Protein AF-A0A7V9RFV3-F1 (afdb_monomer)

Secondary structure (DSSP, 8-state):
---------TTGGGGS---EEEEEEEEEEEETTEEEEEEEEEEEETTEEEEEEEEEEEETTEEEEEEEEE-

Nearest PDB structures (foldseek):
  4fqe-assembly1_A  TM=5.646E-01  e=5.271E+00  Dickeya dadantii 3937
  4pr7-assembly1_A  TM=5.647E-01  e=9.732E+00  Dickeya dadantii
  5g26-assembly1_A  TM=4.067E-01  e=4.385E+00  Escherichia coli O157
  6h03-assembly1_D  TM=2.967E-01  e=5.604E+00  Homo sapiens

Sequence (71 aa):
SSDGDNVFDPADERDLGVRLAGQLGFTYFMNQASGVRLAANVVADGGEFFVGASLQMTYGFLDATFAGGGL

Structure (mmCIF, N/CA/C/O backbone):
data_AF-A0A7V9RFV3-F1
#
_entry.id   AF-A0A7V9RFV3-F1
#
loop_
_atom_site.group_PDB
_atom_site.id
_atom_site.type_symbol
_atom_site.label_atom_id
_atom_site.label_alt_id
_atom_site.label_comp_id
_atom_site.label_asym_id
_atom_site.label_entity_id
_atom_site.label_seq_id
_atom_site.pdbx_PDB_ins_code
_atom_site.Cartn_x
_atom_site.Cartn_y
_atom_site.Cartn_z
_atom_site.occupancy
_atom_site.B_iso_or_equiv
_atom_site.auth_seq_id
_atom_site.auth_comp_id
_atom_site.auth_asym_id
_atom_site.auth_atom_id
_atom_site.pdbx_PDB_model_num
ATOM 1 N N . SER A 1 1 ? 30.506 -13.129 -46.943 1.00 48.09 1 SER A N 1
ATOM 2 C CA . SER A 1 1 ? 31.137 -13.002 -45.618 1.00 48.09 1 SER A CA 1
ATOM 3 C C . SER A 1 1 ? 30.083 -12.449 -44.692 1.00 48.09 1 SER A C 1
ATOM 5 O O . SER A 1 1 ? 29.524 -11.403 -44.981 1.00 48.09 1 SER A O 1
ATOM 7 N N . SER A 1 2 ? 29.716 -13.250 -43.699 1.00 61.59 2 SER A N 1
ATOM 8 C CA . SER A 1 2 ? 28.732 -12.933 -42.672 1.00 61.59 2 SER A CA 1
ATOM 9 C C . SER A 1 2 ? 29.423 -12.073 -41.618 1.00 61.59 2 SER A C 1
ATOM 11 O O . SER A 1 2 ? 29.992 -12.625 -40.683 1.00 61.59 2 SER A O 1
ATOM 13 N N . ASP A 1 3 ? 29.421 -10.754 -41.792 1.00 60.06 3 ASP A N 1
ATOM 14 C CA . ASP A 1 3 ? 29.778 -9.842 -40.706 1.00 60.06 3 ASP A CA 1
ATOM 15 C C . ASP A 1 3 ? 28.505 -9.621 -39.896 1.00 60.06 3 ASP A C 1
ATOM 17 O O . ASP A 1 3 ? 27.677 -8.779 -40.218 1.00 60.06 3 ASP A O 1
ATOM 21 N N . GLY A 1 4 ? 28.311 -10.501 -38.911 1.00 61.00 4 GLY A N 1
ATOM 22 C CA . GLY A 1 4 ? 27.313 -10.332 -37.865 1.00 61.00 4 GLY A CA 1
ATOM 23 C C . GLY A 1 4 ? 27.765 -9.201 -36.956 1.00 61.00 4 GLY A C 1
ATOM 24 O O . GLY A 1 4 ? 28.454 -9.426 -35.957 1.00 61.00 4 GLY A O 1
ATOM 25 N N . ASP A 1 5 ? 27.413 -7.984 -37.343 1.00 64.56 5 ASP A N 1
ATOM 26 C CA . ASP A 1 5 ? 27.430 -6.832 -36.475 1.00 64.56 5 ASP A CA 1
ATOM 27 C C . ASP A 1 5 ? 26.356 -7.048 -35.406 1.00 64.56 5 ASP A C 1
ATOM 29 O O . ASP A 1 5 ? 25.166 -6.832 -35.598 1.00 64.56 5 ASP A O 1
ATOM 33 N N . ASN A 1 6 ? 26.783 -7.506 -34.229 1.00 62.78 6 ASN A N 1
ATOM 34 C CA . ASN A 1 6 ? 25.972 -7.391 -33.020 1.00 62.78 6 ASN A CA 1
ATOM 35 C C . ASN A 1 6 ? 25.931 -5.905 -32.635 1.00 62.78 6 ASN A C 1
ATOM 37 O O . ASN A 1 6 ? 26.529 -5.484 -31.643 1.00 62.78 6 ASN A O 1
ATOM 41 N N . VAL A 1 7 ? 25.309 -5.086 -33.484 1.00 65.69 7 VAL A N 1
ATOM 42 C CA . VAL A 1 7 ? 24.880 -3.747 -33.118 1.00 65.69 7 VAL A CA 1
ATOM 43 C C . VAL A 1 7 ? 23.863 -3.988 -32.022 1.00 65.69 7 VAL A C 1
ATOM 45 O O . VAL A 1 7 ? 22.833 -4.613 -32.255 1.00 65.69 7 VAL A O 1
ATOM 48 N N . PHE A 1 8 ? 24.196 -3.569 -30.804 1.00 65.25 8 PHE A N 1
ATOM 49 C CA . PHE A 1 8 ? 23.195 -3.360 -29.771 1.00 65.25 8 PHE A CA 1
ATOM 50 C C . PHE A 1 8 ? 22.139 -2.448 -30.394 1.00 65.25 8 PHE A C 1
ATOM 52 O O . PHE A 1 8 ? 22.395 -1.254 -30.554 1.00 65.25 8 PHE A O 1
ATOM 59 N N . ASP A 1 9 ? 21.024 -3.021 -30.841 1.00 66.31 9 ASP A N 1
ATOM 60 C CA . ASP A 1 9 ? 19.884 -2.261 -31.317 1.00 66.31 9 ASP A CA 1
ATOM 61 C C . ASP A 1 9 ? 19.104 -1.821 -30.073 1.00 66.31 9 ASP A C 1
ATOM 63 O O . ASP A 1 9 ? 18.434 -2.643 -29.441 1.00 66.31 9 ASP A O 1
ATOM 67 N N . PRO A 1 10 ? 19.192 -0.543 -29.662 1.00 58.75 10 PRO A N 1
ATOM 68 C CA . PRO A 1 10 ? 18.450 -0.063 -28.505 1.00 58.75 10 PRO A CA 1
ATOM 69 C C . PRO A 1 10 ? 16.930 -0.075 -28.747 1.00 58.75 10 PRO A C 1
ATOM 71 O O . PRO A 1 10 ? 16.178 0.225 -27.819 1.00 58.75 10 PRO A O 1
ATOM 74 N N . ALA A 1 11 ? 16.461 -0.358 -29.972 1.00 57.16 11 ALA A N 1
ATOM 75 C CA . ALA A 1 11 ? 15.044 -0.521 -30.272 1.00 57.16 11 ALA A CA 1
ATOM 76 C C . ALA A 1 11 ? 14.483 -1.854 -29.748 1.00 57.16 11 ALA A C 1
ATOM 78 O O . ALA A 1 11 ? 13.364 -1.850 -29.238 1.00 57.16 11 ALA A O 1
ATOM 79 N N . 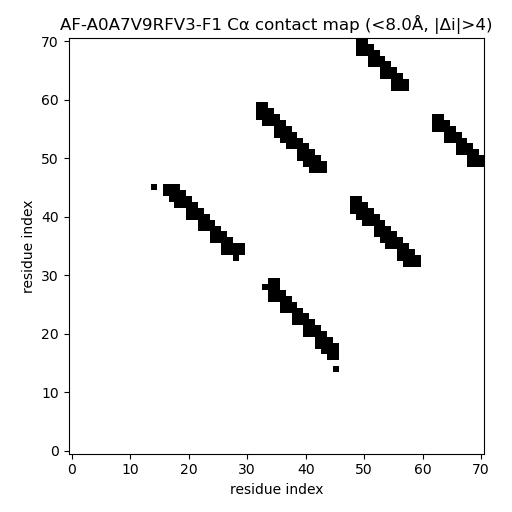ASP A 1 12 ? 15.262 -2.941 -29.774 1.00 56.12 12 ASP A N 1
ATOM 80 C CA . ASP A 1 12 ? 14.848 -4.250 -29.235 1.00 56.12 12 ASP A CA 1
ATOM 81 C C . ASP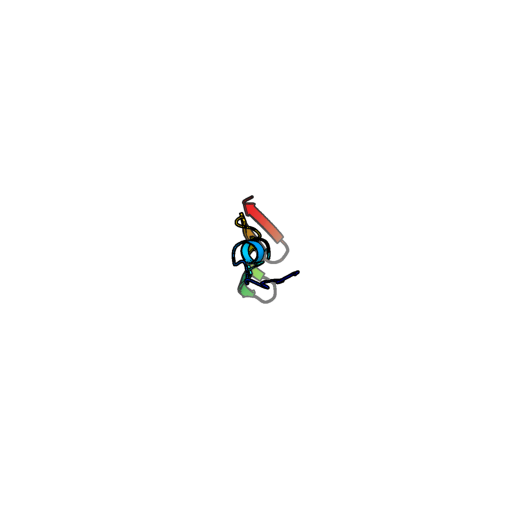 A 1 12 ? 14.828 -4.270 -27.696 1.00 56.12 12 ASP A C 1
ATOM 83 O O . ASP A 1 12 ? 14.089 -5.030 -27.072 1.00 56.12 12 ASP A O 1
ATOM 87 N N . GLU A 1 13 ? 15.579 -3.376 -27.048 1.00 55.41 13 GLU A N 1
ATOM 88 C CA . GLU A 1 13 ? 15.595 -3.245 -25.585 1.00 55.41 13 GLU A CA 1
ATOM 89 C C . GLU A 1 13 ? 14.350 -2.518 -25.037 1.00 55.41 13 GLU A C 1
ATOM 91 O O . GLU A 1 13 ? 14.081 -2.552 -23.835 1.00 55.41 13 GLU A O 1
ATOM 96 N N . ARG A 1 14 ? 13.543 -1.890 -25.908 1.00 53.72 14 ARG A N 1
ATOM 97 C CA . ARG A 1 14 ? 12.287 -1.225 -25.514 1.00 53.72 14 ARG A CA 1
ATOM 98 C C . ARG A 1 14 ? 11.119 -2.180 -25.294 1.00 53.72 14 ARG A C 1
ATOM 100 O O . ARG A 1 14 ? 10.170 -1.785 -24.621 1.00 53.72 14 ARG A O 1
ATOM 107 N N . ASP A 1 15 ? 11.210 -3.407 -25.802 1.00 52.03 15 ASP A N 1
ATOM 108 C CA . ASP A 1 15 ? 10.207 -4.460 -25.591 1.00 52.03 15 ASP A CA 1
ATOM 109 C C . ASP A 1 15 ? 10.484 -5.303 -24.335 1.00 52.03 15 ASP A C 1
ATOM 111 O O . ASP A 1 15 ? 9.706 -6.187 -23.966 1.00 52.03 15 ASP A O 1
ATOM 115 N N . LEU A 1 16 ? 11.567 -5.002 -23.610 1.00 55.47 16 LEU A N 1
ATOM 116 C CA . LEU A 1 16 ? 11.792 -5.539 -22.276 1.00 55.47 16 LEU A CA 1
ATOM 117 C C . LEU A 1 16 ? 10.886 -4.780 -21.296 1.00 55.47 16 LEU A C 1
ATOM 119 O O . LEU A 1 16 ? 11.308 -3.826 -20.648 1.00 55.47 16 LEU A O 1
ATOM 123 N N . GLY A 1 17 ? 9.609 -5.169 -21.237 1.00 58.75 17 GLY A N 1
ATOM 124 C CA . GLY A 1 17 ? 8.590 -4.560 -20.383 1.00 58.75 17 GLY A CA 1
ATOM 125 C C . GLY A 1 17 ? 9.090 -4.365 -18.950 1.00 58.75 17 GLY A C 1
ATOM 126 O O . GLY A 1 17 ? 9.145 -5.299 -18.148 1.00 58.75 17 GLY A O 1
ATOM 127 N N . VAL A 1 18 ? 9.487 -3.134 -18.625 1.00 58.41 18 VAL A N 1
ATOM 128 C CA . VAL A 1 18 ? 9.947 -2.780 -17.284 1.00 58.41 18 VAL A CA 1
ATOM 129 C C . VAL A 1 18 ? 8.717 -2.713 -16.394 1.00 58.41 18 VAL A C 1
ATOM 131 O O . VAL A 1 18 ? 7.978 -1.731 -16.408 1.00 58.41 18 VAL A O 1
ATOM 134 N N . ARG A 1 19 ? 8.496 -3.771 -15.612 1.00 66.56 19 ARG A N 1
ATOM 135 C CA . ARG A 1 19 ? 7.434 -3.801 -14.611 1.00 66.56 19 ARG A CA 1
ATOM 136 C C . ARG A 1 19 ? 7.9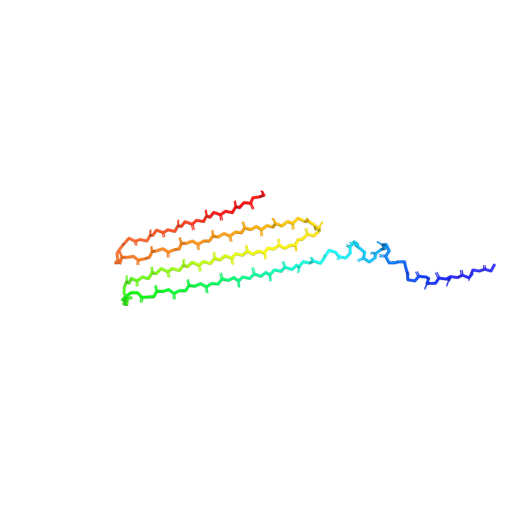14 -3.150 -13.318 1.00 66.56 19 ARG A C 1
ATOM 138 O O . ARG A 1 19 ? 8.653 -3.761 -12.546 1.00 66.56 19 ARG A O 1
ATOM 145 N N . LEU A 1 20 ? 7.474 -1.922 -13.057 1.00 68.69 20 LEU A N 1
ATOM 146 C CA . LEU A 1 20 ? 7.744 -1.221 -11.801 1.00 68.69 20 LEU A CA 1
ATOM 147 C C . LEU A 1 20 ? 6.512 -1.315 -10.900 1.00 68.69 20 LEU A C 1
ATOM 149 O O . LEU A 1 20 ? 5.478 -0.734 -11.213 1.00 68.69 20 LEU A O 1
ATOM 153 N N . ALA A 1 21 ? 6.617 -2.029 -9.779 1.00 75.94 21 ALA A N 1
ATOM 154 C CA . ALA A 1 21 ? 5.549 -2.125 -8.786 1.00 75.94 21 ALA A CA 1
ATOM 155 C C . ALA A 1 21 ? 5.962 -1.419 -7.488 1.00 75.94 21 ALA A C 1
ATOM 157 O O . ALA A 1 21 ? 6.942 -1.797 -6.848 1.00 75.94 21 ALA A O 1
ATOM 158 N N . GLY A 1 22 ? 5.203 -0.397 -7.100 1.00 76.62 22 GLY A N 1
ATOM 159 C CA . GLY A 1 22 ? 5.335 0.309 -5.831 1.00 76.62 22 GLY A CA 1
ATOM 160 C C . GLY A 1 22 ? 4.092 0.109 -4.972 1.00 76.62 22 GLY A C 1
ATOM 161 O O . GLY A 1 22 ? 2.968 0.220 -5.461 1.00 76.62 22 GLY A O 1
ATOM 162 N N . GLN A 1 23 ? 4.281 -0.166 -3.682 1.00 81.38 23 GLN A N 1
ATOM 163 C CA . GLN A 1 23 ? 3.187 -0.253 -2.718 1.00 81.38 23 GLN A CA 1
ATOM 164 C C . GLN A 1 23 ? 3.454 0.675 -1.535 1.00 81.38 23 GLN A C 1
ATOM 166 O O . GLN A 1 23 ? 4.515 0.627 -0.915 1.00 81.38 23 GLN A O 1
ATOM 171 N N . LEU A 1 24 ? 2.463 1.499 -1.209 1.00 83.81 24 LEU A N 1
ATOM 172 C CA . LEU A 1 24 ? 2.441 2.359 -0.034 1.00 83.81 24 LEU A CA 1
ATOM 173 C C . LEU A 1 24 ? 1.350 1.863 0.909 1.00 83.81 24 LEU A C 1
ATOM 175 O O . LEU A 1 24 ? 0.233 1.581 0.486 1.00 83.81 24 LEU A O 1
ATOM 179 N N . GLY A 1 25 ? 1.667 1.736 2.194 1.00 83.31 25 GLY A N 1
ATOM 180 C CA . GLY A 1 25 ? 0.729 1.256 3.202 1.00 83.31 25 GLY A CA 1
ATOM 181 C C . GLY A 1 25 ? 0.791 2.105 4.460 1.00 83.31 25 GLY A C 1
ATOM 182 O O . GLY A 1 25 ? 1.871 2.380 4.975 1.00 83.31 25 GLY A O 1
ATOM 183 N N . PHE A 1 26 ? -0.373 2.482 4.971 1.00 79.81 26 PHE A N 1
ATOM 184 C CA . PHE A 1 26 ? -0.547 3.165 6.240 1.00 79.81 26 PHE A CA 1
ATOM 185 C C . PHE A 1 26 ? -1.503 2.359 7.117 1.00 79.81 26 PHE A C 1
ATOM 187 O O . PHE A 1 26 ? -2.607 2.017 6.697 1.00 79.81 26 PHE A O 1
ATOM 194 N N . THR A 1 27 ? -1.077 2.047 8.340 1.00 85.81 27 THR A N 1
ATOM 195 C CA . THR A 1 27 ? -1.932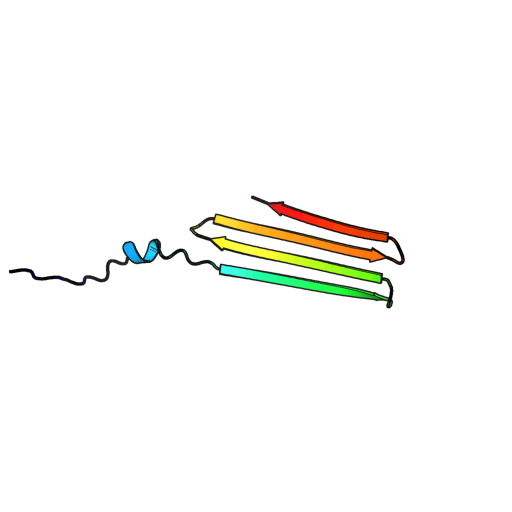 1.384 9.330 1.00 85.81 27 THR A CA 1
ATOM 196 C C . THR A 1 27 ? -2.009 2.250 10.571 1.00 85.81 27 THR A C 1
ATOM 198 O O . THR A 1 27 ? -0.983 2.606 11.146 1.00 85.81 27 THR A O 1
ATOM 201 N N . TYR A 1 28 ? -3.227 2.569 10.986 1.00 79.25 28 TYR A N 1
ATOM 202 C CA . TYR A 1 28 ? -3.513 3.336 12.184 1.00 79.25 28 TYR A CA 1
ATOM 203 C C . TYR A 1 28 ? -4.405 2.529 13.118 1.00 79.25 28 TYR A C 1
ATOM 205 O O . TYR A 1 28 ? -5.536 2.196 12.775 1.00 79.25 28 TYR A O 1
ATOM 213 N N . PHE A 1 29 ? -3.896 2.225 14.307 1.00 79.88 29 PHE A N 1
ATOM 214 C CA . PHE A 1 29 ? -4.651 1.541 15.350 1.00 79.88 29 PHE A CA 1
ATOM 215 C C . PHE A 1 29 ? -5.154 2.576 16.356 1.00 79.88 29 PHE A C 1
ATOM 217 O O . PHE A 1 29 ? -4.355 3.279 16.969 1.00 79.88 29 PHE A O 1
ATOM 224 N N . MET A 1 30 ? -6.475 2.674 16.517 1.00 77.69 30 MET A N 1
ATOM 225 C CA . MET A 1 30 ? -7.091 3.530 17.538 1.00 77.69 30 MET A CA 1
ATOM 226 C C . MET A 1 30 ? -7.174 2.810 18.884 1.00 77.69 30 MET A C 1
ATOM 228 O O . MET A 1 30 ? -7.014 3.431 19.931 1.00 77.69 30 MET A O 1
ATOM 232 N N . ASN A 1 31 ? -7.434 1.503 18.863 1.00 74.44 31 ASN A N 1
ATOM 233 C CA . ASN A 1 31 ? -7.484 0.642 20.042 1.00 74.44 31 ASN A CA 1
ATOM 234 C C . ASN A 1 31 ? -7.222 -0.822 19.625 1.00 74.44 31 ASN A C 1
ATOM 236 O O . ASN A 1 31 ? -7.181 -1.127 18.436 1.00 74.44 31 ASN A O 1
ATOM 240 N N . GLN A 1 32 ? -7.095 -1.759 20.570 1.00 72.12 32 GLN A N 1
ATOM 241 C CA . GLN A 1 32 ? -6.843 -3.182 20.277 1.00 72.12 32 GLN A CA 1
ATOM 242 C C . GLN A 1 32 ? -7.930 -3.830 19.392 1.00 72.12 32 GLN A C 1
ATOM 244 O O . GLN A 1 32 ? -7.657 -4.803 18.696 1.00 72.12 32 GLN A O 1
ATOM 249 N N . ALA A 1 33 ? -9.147 -3.276 19.396 1.00 69.56 33 ALA A N 1
ATOM 250 C CA . ALA A 1 33 ? -10.294 -3.749 18.617 1.00 69.56 33 ALA A CA 1
ATOM 251 C C . ALA A 1 33 ? -10.707 -2.803 17.470 1.00 69.56 33 ALA A C 1
ATOM 253 O O . ALA A 1 33 ? -11.750 -3.009 16.846 1.00 69.56 33 ALA A O 1
ATOM 254 N N . SER A 1 34 ? -9.946 -1.734 17.209 1.00 74.62 34 SER A N 1
ATOM 255 C CA . SER A 1 34 ? -10.275 -0.789 16.141 1.00 74.62 34 SER A CA 1
ATOM 256 C C . SER A 1 34 ? -9.047 -0.241 15.425 1.00 74.62 34 SER A C 1
ATOM 258 O O . SER A 1 34 ? -8.094 0.255 16.031 1.00 74.62 34 SER A O 1
ATOM 260 N N . GLY A 1 35 ? -9.086 -0.300 14.098 1.00 80.62 35 GLY A N 1
ATOM 261 C CA . GLY A 1 35 ? -7.986 0.114 13.245 1.00 80.62 35 GLY A CA 1
ATOM 262 C C . GLY A 1 35 ? -8.448 0.486 11.847 1.00 80.62 35 GLY A C 1
ATOM 263 O O . GLY A 1 35 ? -9.492 0.050 11.372 1.00 80.62 35 GLY A O 1
ATOM 264 N N . VAL A 1 36 ? -7.651 1.317 11.195 1.00 81.94 36 VAL A N 1
ATOM 265 C CA . VAL A 1 36 ? -7.816 1.719 9.805 1.00 81.94 36 VAL A CA 1
ATOM 266 C C . VAL A 1 36 ? -6.534 1.360 9.074 1.00 81.94 36 VAL A C 1
ATOM 268 O O . VAL A 1 36 ? -5.441 1.734 9.498 1.00 81.94 36 VAL A O 1
ATOM 271 N N . ARG A 1 37 ? -6.657 0.637 7.968 1.00 84.81 37 ARG A N 1
ATOM 272 C CA . ARG A 1 37 ? -5.554 0.275 7.089 1.00 84.81 37 ARG A CA 1
ATOM 273 C C . ARG A 1 37 ? -5.842 0.801 5.695 1.00 84.81 37 ARG A C 1
ATOM 275 O O . ARG A 1 37 ? -6.824 0.416 5.077 1.00 84.81 37 ARG A O 1
ATOM 282 N N . LEU A 1 38 ? -4.973 1.667 5.205 1.00 86.38 38 LEU A N 1
ATOM 283 C CA . LEU A 1 38 ? -4.993 2.174 3.843 1.00 86.38 38 LEU A CA 1
ATOM 284 C C . LEU A 1 38 ? -3.776 1.609 3.111 1.00 86.38 38 LEU A C 1
ATOM 286 O O . LEU A 1 38 ? -2.657 1.711 3.607 1.00 86.38 38 LEU A O 1
ATOM 290 N N . ALA A 1 39 ? -3.967 1.027 1.937 1.00 84.44 39 ALA A N 1
ATOM 291 C CA . ALA A 1 39 ? -2.874 0.645 1.056 1.00 84.44 39 ALA A CA 1
ATOM 292 C C . ALA A 1 39 ? -3.141 1.154 -0.356 1.00 84.44 39 ALA A C 1
ATOM 294 O O . ALA A 1 39 ? -4.252 1.033 -0.855 1.00 84.44 39 ALA A O 1
ATOM 295 N N . ALA A 1 40 ? -2.118 1.708 -0.990 1.00 84.75 40 ALA A N 1
ATOM 296 C CA . ALA A 1 40 ? -2.124 2.121 -2.379 1.00 84.75 40 ALA A CA 1
ATOM 297 C C . ALA A 1 40 ? -1.048 1.340 -3.136 1.00 84.75 40 ALA A C 1
ATOM 299 O O . ALA A 1 40 ? 0.050 1.119 -2.624 1.00 84.75 40 ALA A O 1
ATOM 300 N N . ASN A 1 41 ? -1.360 0.927 -4.354 1.00 83.38 41 ASN A N 1
ATOM 301 C CA . ASN A 1 41 ? -0.447 0.251 -5.256 1.00 83.38 41 ASN A CA 1
ATOM 302 C C . ASN A 1 41 ? -0.383 1.014 -6.574 1.00 83.38 41 ASN A C 1
ATOM 304 O O . ASN A 1 41 ? -1.401 1.455 -7.098 1.00 83.38 41 ASN A O 1
ATOM 308 N N . VAL A 1 42 ? 0.821 1.139 -7.113 1.00 82.94 42 VAL A N 1
ATOM 309 C CA . VAL A 1 42 ? 1.066 1.675 -8.448 1.00 82.94 42 VAL A CA 1
ATOM 310 C C . VAL A 1 42 ? 1.912 0.654 -9.184 1.00 82.94 42 VAL A C 1
ATOM 312 O O . VAL A 1 42 ? 2.965 0.252 -8.691 1.00 82.94 42 VAL A O 1
ATOM 315 N N . VAL A 1 43 ? 1.439 0.208 -10.340 1.00 82.44 43 VAL A N 1
ATOM 316 C CA . VAL A 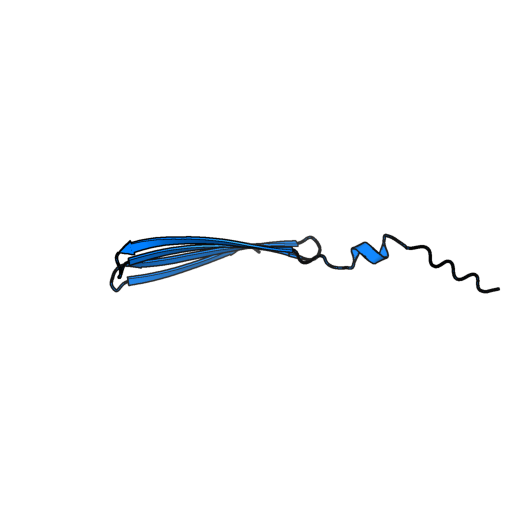1 43 ? 2.167 -0.710 -11.213 1.00 82.44 43 VAL A CA 1
ATOM 317 C C . VAL A 1 43 ? 2.278 -0.062 -12.582 1.00 82.44 43 VAL A C 1
ATOM 319 O O . VAL A 1 43 ? 1.263 0.306 -13.156 1.00 82.44 43 VAL A O 1
ATOM 322 N N . ALA A 1 44 ? 3.496 0.084 -13.091 1.00 80.75 44 ALA A N 1
ATOM 323 C CA . ALA A 1 44 ? 3.749 0.452 -14.477 1.00 80.75 44 ALA A CA 1
ATOM 324 C C . ALA A 1 44 ? 4.164 -0.807 -15.241 1.00 80.75 44 ALA A C 1
ATOM 326 O O . ALA A 1 44 ? 5.082 -1.496 -14.793 1.00 80.75 44 ALA A O 1
ATOM 327 N N . ASP A 1 45 ? 3.488 -1.116 -16.344 1.00 78.88 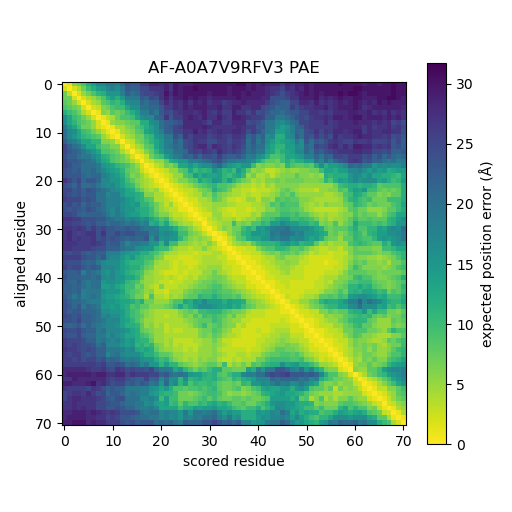45 ASP A N 1
ATOM 328 C CA . ASP A 1 45 ? 3.764 -2.282 -17.187 1.00 78.88 45 ASP A CA 1
ATOM 329 C C . ASP A 1 45 ? 3.571 -1.896 -18.658 1.00 78.88 45 ASP A C 1
ATOM 331 O O . ASP A 1 45 ? 2.519 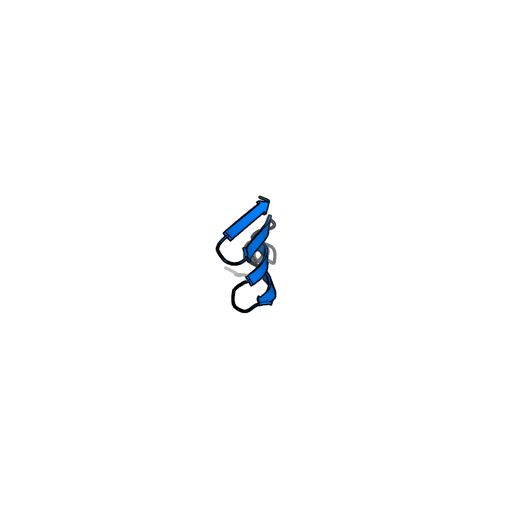-1.383 -19.027 1.00 78.88 45 ASP A O 1
ATOM 335 N N . GLY A 1 46 ? 4.611 -2.041 -19.485 1.00 76.19 46 GLY A N 1
ATOM 336 C CA . GLY A 1 46 ? 4.507 -1.818 -20.936 1.00 76.19 46 GLY A CA 1
ATOM 337 C C . GLY A 1 46 ? 4.044 -0.419 -21.383 1.00 76.19 46 GLY A C 1
ATOM 338 O O . GLY A 1 46 ? 3.619 -0.259 -22.522 1.00 76.19 46 GLY A O 1
ATOM 339 N N . GLY A 1 47 ? 4.111 0.596 -20.511 1.00 75.44 47 GLY A N 1
ATOM 340 C CA . GLY A 1 47 ? 3.597 1.951 -20.772 1.00 75.44 47 GLY A CA 1
ATOM 341 C C . GLY A 1 47 ? 2.201 2.235 -20.200 1.00 75.44 47 GLY A C 1
ATOM 342 O O . GLY A 1 47 ? 1.744 3.375 -20.267 1.00 75.44 47 GLY A O 1
ATOM 343 N N . GLU A 1 48 ? 1.554 1.242 -19.593 1.00 77.38 48 GLU A N 1
ATOM 344 C CA . GLU A 1 48 ? 0.282 1.369 -18.880 1.00 77.38 48 GLU A CA 1
ATOM 345 C C . GLU A 1 48 ? 0.521 1.513 -17.368 1.00 77.38 48 GLU A C 1
ATOM 347 O O . GLU A 1 48 ? 1.431 0.895 -16.807 1.00 77.38 48 GLU A O 1
ATOM 352 N N . PHE A 1 49 ? -0.277 2.355 -16.703 1.00 79.25 49 PHE A N 1
ATOM 353 C CA . PHE A 1 49 ? -0.183 2.602 -15.263 1.00 79.25 49 PHE A CA 1
ATOM 354 C C . PHE A 1 49 ? -1.450 2.132 -14.556 1.00 79.25 49 PHE A C 1
ATOM 356 O O . PHE A 1 49 ? -2.501 2.752 -14.675 1.00 79.25 49 PHE A O 1
ATOM 363 N N . PHE A 1 50 ? -1.317 1.104 -13.728 1.00 82.75 50 PHE A N 1
ATOM 364 C CA . PHE A 1 50 ? -2.382 0.603 -12.873 1.00 82.75 50 PHE A CA 1
ATOM 365 C C . PHE A 1 50 ? -2.255 1.207 -11.480 1.00 82.75 50 PHE A C 1
ATOM 367 O O . PHE A 1 50 ? -1.257 0.990 -10.784 1.00 82.75 50 PHE A O 1
ATOM 374 N N . VAL A 1 51 ? -3.286 1.930 -11.046 1.00 84.44 51 VAL A N 1
ATOM 375 C CA . VAL A 1 51 ? -3.354 2.501 -9.698 1.00 84.44 51 VAL A CA 1
ATOM 376 C C . VAL A 1 51 ? -4.492 1.845 -8.929 1.00 84.44 51 VAL A C 1
ATOM 378 O O . VAL A 1 51 ? -5.658 1.912 -9.318 1.00 84.44 51 VAL A O 1
ATOM 381 N N . GLY A 1 52 ? -4.152 1.218 -7.808 1.00 83.81 52 GLY A N 1
ATOM 382 C CA . GLY A 1 52 ? -5.114 0.642 -6.879 1.00 83.81 52 GLY A CA 1
ATOM 383 C C . GLY A 1 52 ? -5.017 1.279 -5.502 1.00 83.81 52 GLY A C 1
ATOM 384 O O . GLY A 1 52 ? -3.950 1.704 -5.060 1.00 83.81 52 GLY A O 1
ATOM 385 N N . ALA A 1 53 ? -6.150 1.340 -4.814 1.00 83.19 53 ALA A N 1
ATOM 386 C CA . ALA A 1 53 ? -6.227 1.693 -3.412 1.00 83.19 53 ALA A CA 1
ATOM 387 C C . ALA A 1 53 ? -7.188 0.747 -2.682 1.00 83.19 53 ALA A C 1
ATOM 389 O O . ALA A 1 53 ? -8.231 0.344 -3.197 1.00 83.19 53 ALA A O 1
ATOM 390 N N . SER A 1 54 ? -6.840 0.403 -1.450 1.00 81.44 54 SER A N 1
ATOM 391 C CA . SER A 1 54 ? -7.667 -0.377 -0.540 1.00 81.44 54 SER A CA 1
ATOM 392 C C . SER A 1 54 ? -7.711 0.311 0.814 1.00 81.44 54 SER A C 1
ATOM 394 O O . SER A 1 54 ? -6.687 0.742 1.339 1.00 81.44 54 SER A O 1
ATOM 396 N N . LEU A 1 55 ? -8.909 0.431 1.367 1.00 81.25 55 LEU A N 1
ATOM 397 C CA . LEU A 1 55 ? -9.168 1.002 2.675 1.00 81.25 55 LEU A CA 1
ATOM 398 C C . LEU A 1 55 ? -9.977 -0.007 3.479 1.00 81.25 55 LEU A C 1
ATOM 400 O O . LEU A 1 55 ? -11.122 -0.305 3.151 1.00 81.25 55 LEU A O 1
ATOM 404 N N . GLN A 1 56 ? -9.375 -0.521 4.538 1.00 79.31 56 GLN A N 1
ATOM 405 C CA . GLN A 1 56 ? -10.010 -1.404 5.499 1.00 79.31 56 GLN A CA 1
ATOM 406 C C . GLN A 1 56 ? -10.203 -0.640 6.805 1.00 79.31 56 GLN A C 1
ATOM 408 O O . GLN A 1 56 ? -9.251 -0.091 7.358 1.00 79.31 56 GLN A O 1
ATOM 413 N N . MET A 1 57 ? -11.433 -0.593 7.301 1.00 76.25 57 MET A N 1
ATOM 414 C CA . MET A 1 57 ? -11.753 -0.045 8.612 1.00 76.25 57 MET A CA 1
ATOM 415 C C . MET A 1 57 ? -12.380 -1.136 9.467 1.00 76.25 57 MET A C 1
ATOM 417 O O . MET A 1 57 ? -13.399 -1.717 9.105 1.00 76.25 57 MET A O 1
ATOM 421 N N . THR A 1 58 ? -11.787 -1.369 10.629 1.00 75.12 58 THR A N 1
ATOM 422 C CA . THR A 1 58 ? -12.303 -2.272 11.651 1.00 75.12 58 THR A CA 1
ATOM 423 C C . THR A 1 58 ? -12.695 -1.432 12.858 1.00 75.12 58 THR A C 1
ATOM 425 O O . THR A 1 58 ? -11.856 -0.733 13.429 1.00 75.12 58 THR A O 1
ATOM 428 N N . TYR A 1 59 ? -13.966 -1.473 13.254 1.00 69.81 59 TYR A N 1
ATOM 429 C CA . TYR A 1 59 ? -14.451 -0.782 14.448 1.00 69.81 59 TYR A CA 1
ATOM 43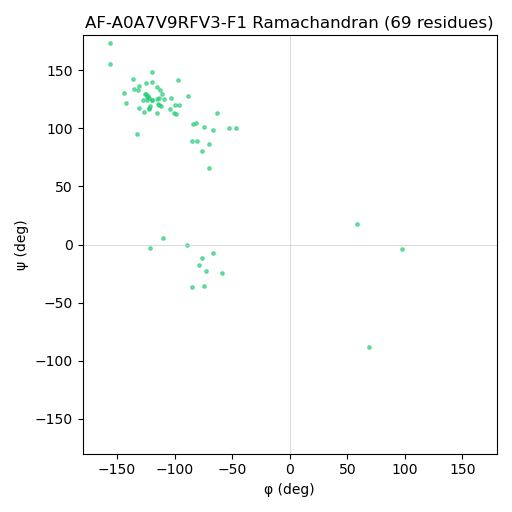0 C C . TYR A 1 59 ? -15.321 -1.722 15.291 1.00 69.81 59 TYR A C 1
ATOM 432 O O . TYR A 1 59 ? -16.516 -1.884 15.040 1.00 69.81 59 TYR A O 1
ATOM 440 N N . GLY A 1 60 ? -14.718 -2.369 16.295 1.00 68.88 60 GLY A N 1
ATOM 441 C CA . GLY A 1 60 ? -15.418 -3.272 17.214 1.00 68.88 60 GLY A CA 1
ATOM 442 C C . GLY A 1 60 ? -15.890 -4.567 16.541 1.00 68.88 60 GLY A C 1
ATOM 443 O O . GLY A 1 60 ? -15.166 -5.554 16.552 1.00 68.88 60 GLY A O 1
ATOM 444 N N . PHE A 1 61 ? -17.099 -4.552 15.964 1.00 56.41 61 PHE A N 1
ATOM 445 C CA . PHE A 1 61 ? -17.740 -5.677 15.251 1.00 56.41 61 PHE A CA 1
ATOM 446 C C . PHE A 1 61 ? -18.103 -5.355 13.792 1.00 56.41 61 PHE A C 1
ATOM 448 O O . PHE A 1 61 ? -18.622 -6.212 13.081 1.00 56.41 61 PHE A O 1
ATOM 455 N N . LEU A 1 62 ? -17.874 -4.118 13.351 1.00 60.97 62 LEU A N 1
ATOM 456 C CA . LEU A 1 62 ? -18.116 -3.687 11.979 1.00 60.97 62 LEU A CA 1
ATOM 457 C C . LEU A 1 62 ? -16.788 -3.714 11.224 1.00 60.97 62 LEU A C 1
ATOM 459 O O . LEU A 1 62 ? -15.877 -2.941 11.532 1.00 60.97 62 LEU A O 1
ATOM 463 N N . ASP A 1 63 ? -16.693 -4.634 10.266 1.00 67.31 63 ASP A N 1
ATOM 464 C CA . ASP A 1 63 ? -15.595 -4.721 9.306 1.00 67.31 63 ASP A CA 1
ATOM 465 C C . ASP A 1 63 ? -16.091 -4.187 7.962 1.00 67.31 63 ASP A C 1
ATOM 467 O O . ASP A 1 63 ? -17.037 -4.717 7.374 1.00 67.31 63 ASP A O 1
ATOM 471 N N . ALA A 1 64 ? -15.492 -3.092 7.506 1.00 63.56 64 ALA A N 1
ATOM 472 C CA . ALA A 1 64 ? -15.809 -2.476 6.229 1.00 63.56 64 ALA A CA 1
ATOM 473 C C . ALA A 1 64 ? -14.534 -2.410 5.392 1.00 63.56 64 ALA A C 1
ATOM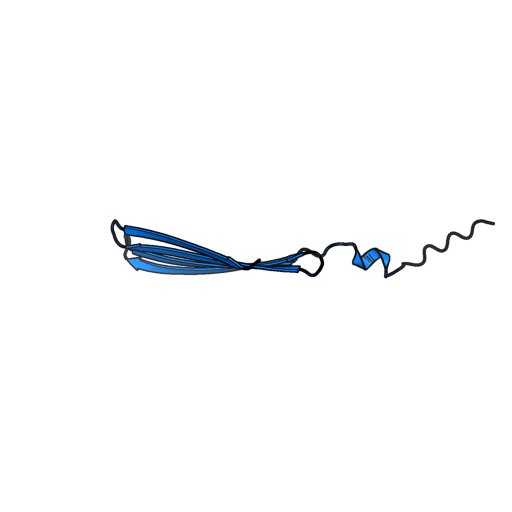 475 O O . ALA A 1 64 ? -13.565 -1.739 5.755 1.00 63.56 64 ALA A O 1
ATOM 476 N N . THR A 1 65 ? -14.544 -3.112 4.260 1.00 72.00 65 THR A N 1
ATOM 477 C CA . THR A 1 65 ? -13.440 -3.111 3.299 1.00 72.00 65 THR A CA 1
ATOM 478 C C . THR A 1 65 ? -13.894 -2.462 2.002 1.00 72.00 65 THR A C 1
ATOM 480 O O . THR A 1 65 ? -14.876 -2.880 1.392 1.00 72.00 65 THR A O 1
ATOM 483 N N . PHE A 1 66 ? -13.144 -1.456 1.569 1.00 67.88 66 PHE A N 1
ATOM 484 C CA . PHE A 1 66 ? -13.327 -0.761 0.305 1.00 67.88 66 PHE A CA 1
ATOM 485 C C . PHE A 1 66 ? -12.097 -1.014 -0.565 1.00 67.88 66 PHE A C 1
ATOM 487 O O . PHE A 1 66 ? -10.972 -0.744 -0.147 1.00 67.88 66 PHE A O 1
ATOM 494 N N . ALA A 1 67 ? -12.304 -1.526 -1.774 1.00 71.88 67 ALA A N 1
ATOM 495 C CA . ALA A 1 67 ? -11.268 -1.647 -2.792 1.00 71.88 67 ALA A CA 1
ATOM 496 C C . ALA A 1 67 ? -11.699 -0.831 -4.013 1.00 71.88 67 ALA A C 1
ATOM 498 O O . ALA A 1 67 ? -12.800 -1.023 -4.528 1.00 71.88 67 ALA A O 1
ATOM 499 N N . GLY A 1 68 ? -10.850 0.100 -4.441 1.00 61.66 68 GLY A N 1
ATOM 500 C CA . GLY A 1 68 ? -11.063 0.929 -5.623 1.00 61.66 68 GLY A CA 1
ATOM 501 C C . GLY A 1 68 ? -9.807 0.912 -6.483 1.00 61.66 68 GLY A C 1
ATOM 502 O O . GLY A 1 68 ? -8.746 1.332 -6.030 1.00 61.66 68 GLY A O 1
ATOM 503 N N . GLY A 1 69 ? -9.919 0.400 -7.707 1.00 52.44 69 GLY A N 1
ATOM 504 C CA . GLY A 1 69 ? -8.840 0.389 -8.694 1.00 52.44 69 GLY A CA 1
ATOM 505 C C . GLY A 1 69 ? -9.301 1.056 -9.981 1.00 52.44 69 GLY A C 1
ATOM 506 O O . GLY A 1 69 ? -10.385 0.739 -10.470 1.00 52.44 69 GLY A O 1
ATOM 507 N N . GLY A 1 70 ? -8.503 2.000 -10.480 1.00 52.94 70 GLY A N 1
ATOM 508 C CA . GLY A 1 70 ? -8.682 2.587 -11.805 1.00 52.94 70 GLY A CA 1
ATOM 509 C C . GLY A 1 70 ? -7.932 1.748 -12.836 1.00 52.94 70 GLY A C 1
ATOM 510 O O . GLY A 1 70 ? -6.756 1.448 -12.618 1.00 52.94 70 GLY A O 1
ATOM 511 N N . LEU A 1 71 ? -8.648 1.347 -13.892 1.00 46.22 71 LEU A N 1
ATOM 512 C CA . LEU A 1 71 ? -8.094 0.804 -15.136 1.00 46.22 71 LEU A CA 1
ATOM 513 C C . LEU A 1 71 ? -7.625 1.966 -16.014 1.00 46.22 71 LEU A C 1
ATOM 515 O O . LEU A 1 71 ? -8.407 2.941 -16.126 1.00 46.22 71 LEU A O 1
#

Solvent-accessible surface area (backbone atoms only — not comparable to full-atom values): 4294 Å² total; per-residue (Å²): 133,90,80,80,74,83,64,83,55,74,71,70,60,67,73,59,58,65,70,49,76,48,77,49,76,48,76,47,73,82,49,102,58,23,35,40,37,40,38,40,36,41,34,37,45,77,91,44,71,42,43,36,38,36,42,38,40,37,54,77,85,50,76,48,78,47,78,53,68,54,127

Foldseek 3Di:
DDPPPPPVPVVVVLPPWDKDKDKDKDKAAPDPQWIKIKMWIWIGTSNDIKIKIKIWTGDRPDTDIDIDIDD

Mean predicted aligned error: 13.37 Å

Radius of gyration: 21.93 Å; Cα contacts (8 Å, |Δi|>4): 117; chains: 1; bounding box: 49×16×66 Å

pLDDT: mean 71.12, std 10.97, range [46.22, 86.38]